Protein AF-A0ABD2QIY0-F1 (afdb_monomer_lite)

InterPro domains:
  IPR001818 Peptidase M10, metallopeptidase [PF00413] (10-64)
  IPR021190 Peptidase M10A [PR00138] (17-42)
  IPR021190 Peptidase M10A [PR00138] (51-64)
  IPR024079 Metallopeptidase, catalytic domain superfamily [G3DSA:3.40.390.10] (4-70)

Secondary structure (DSSP, 8-state):
-------------HHHHHHHHHHHHTT----S-TTSTT-SS--TT--S----HHHHHHHHHHH-PPPTT--PPPPP---------HHHHHHHHHHHHHHTTS--

Organism: NCBI:txid1844966

Structure (mmCIF, N/CA/C/O backbone):
data_AF-A0ABD2QIY0-F1
#
_entry.id   AF-A0ABD2QIY0-F1
#
loop_
_atom_site.group_PDB
_atom_site.id
_atom_site.type_symbol
_atom_site.label_atom_id
_atom_site.label_alt_id
_atom_site.label_comp_id
_atom_site.label_asym_id
_atom_site.label_entity_id
_atom_site.label_seq_id
_atom_site.pdbx_PDB_ins_code
_atom_site.Cartn_x
_atom_site.Cartn_y
_atom_site.Cartn_z
_atom_site.occupancy
_atom_site.B_iso_or_equiv
_atom_site.auth_seq_id
_atom_site.auth_comp_id
_atom_site.auth_asym_id
_atom_site.auth_atom_id
_atom_site.pdbx_PDB_model_num
ATOM 1 N N . MET A 1 1 ? 32.305 8.437 -32.072 1.00 38.12 1 MET A N 1
ATOM 2 C CA . MET A 1 1 ? 31.363 9.104 -31.151 1.00 38.12 1 MET A CA 1
ATOM 3 C C . MET A 1 1 ? 30.757 8.033 -30.261 1.00 38.12 1 MET A C 1
ATOM 5 O O . MET A 1 1 ? 29.901 7.295 -30.724 1.00 38.12 1 MET A O 1
ATOM 9 N N . ALA A 1 2 ? 31.271 7.857 -29.044 1.00 39.09 2 ALA A N 1
ATOM 10 C CA . ALA A 1 2 ? 30.658 6.952 -28.078 1.00 39.09 2 ALA A CA 1
ATOM 11 C C . ALA A 1 2 ? 29.574 7.747 -27.345 1.00 39.09 2 ALA A C 1
ATOM 13 O O . ALA A 1 2 ? 29.884 8.716 -26.653 1.00 39.09 2 ALA A O 1
ATOM 14 N N . ALA A 1 3 ? 28.308 7.390 -27.562 1.00 47.84 3 ALA A N 1
ATOM 15 C CA . ALA A 1 3 ? 27.222 7.891 -26.739 1.00 47.84 3 ALA A CA 1
ATOM 16 C C . ALA A 1 3 ? 27.491 7.400 -25.315 1.00 47.84 3 ALA A C 1
ATOM 18 O O . ALA A 1 3 ? 27.463 6.198 -25.055 1.00 47.84 3 ALA A O 1
ATOM 19 N N . SER A 1 4 ? 27.836 8.328 -24.425 1.00 46.59 4 SER A N 1
ATOM 20 C CA . SER A 1 4 ? 27.948 8.055 -23.001 1.00 46.59 4 SER A CA 1
ATOM 21 C C . SER A 1 4 ? 26.559 7.638 -22.534 1.00 46.59 4 SER A C 1
ATOM 23 O O . SER A 1 4 ? 25.667 8.473 -22.372 1.00 46.59 4 SER A O 1
ATOM 25 N N . LEU A 1 5 ? 26.343 6.326 -22.440 1.00 54.53 5 LEU A N 1
ATOM 26 C CA . LEU A 1 5 ? 25.151 5.754 -21.848 1.00 54.53 5 LEU A CA 1
ATOM 27 C C . LEU A 1 5 ? 25.224 6.145 -20.377 1.00 54.53 5 LEU A C 1
ATOM 29 O O . LEU A 1 5 ? 25.915 5.512 -19.582 1.00 54.53 5 LEU A O 1
ATOM 33 N N . VAL A 1 6 ? 24.583 7.264 -20.043 1.00 55.78 6 VAL A N 1
ATOM 34 C CA . VAL A 1 6 ? 24.339 7.664 -18.665 1.00 55.78 6 VAL A CA 1
ATOM 35 C C . VAL A 1 6 ? 23.451 6.571 -18.088 1.00 55.78 6 VAL A C 1
ATOM 37 O O . VAL A 1 6 ? 22.226 6.643 -18.175 1.00 55.78 6 VAL A O 1
ATOM 40 N N . ILE A 1 7 ? 24.076 5.526 -17.546 1.00 55.88 7 ILE A N 1
ATOM 41 C CA . ILE A 1 7 ? 23.423 4.583 -16.653 1.00 55.88 7 ILE A CA 1
ATOM 42 C C . ILE A 1 7 ? 23.037 5.429 -15.446 1.00 55.88 7 ILE A C 1
ATOM 44 O O . ILE A 1 7 ? 23.843 5.684 -14.551 1.00 55.88 7 ILE A O 1
ATOM 48 N N . LYS A 1 8 ? 21.814 5.968 -15.472 1.00 52.53 8 LYS A N 1
ATOM 49 C CA . LYS A 1 8 ? 21.203 6.497 -14.263 1.00 52.53 8 LYS A CA 1
ATOM 50 C C . LYS A 1 8 ? 21.145 5.306 -13.314 1.00 52.53 8 LYS A C 1
ATOM 52 O O . LYS A 1 8 ? 20.578 4.290 -13.707 1.00 52.53 8 LYS A O 1
ATOM 57 N N . PRO A 1 9 ? 21.745 5.383 -12.120 1.00 55.16 9 PRO A N 1
ATOM 58 C CA . PRO A 1 9 ? 21.545 4.339 -11.132 1.00 55.16 9 PRO A CA 1
ATOM 59 C C . PRO A 1 9 ? 20.036 4.142 -10.970 1.00 55.16 9 PRO A C 1
ATOM 61 O O . PRO A 1 9 ? 19.311 5.096 -10.671 1.00 55.16 9 PRO A O 1
ATOM 64 N N . GLU A 1 10 ? 19.572 2.929 -11.268 1.00 60.22 10 GLU A N 1
ATOM 65 C CA . GLU A 1 10 ? 18.189 2.476 -11.116 1.00 60.22 10 GLU A CA 1
ATOM 66 C C . GLU A 1 10 ? 17.885 2.425 -9.611 1.00 60.22 10 GLU A C 1
ATOM 68 O O . GLU A 1 10 ? 17.839 1.368 -8.982 1.00 60.22 10 GLU A O 1
ATOM 73 N N . PHE A 1 11 ? 17.792 3.595 -8.980 1.00 65.88 11 PHE A N 1
ATOM 74 C CA . PHE A 1 11 ? 17.503 3.694 -7.563 1.00 65.88 11 PHE A CA 1
ATOM 75 C C . PHE A 1 11 ? 16.065 3.243 -7.346 1.00 65.88 11 PHE A C 1
ATOM 77 O O . PHE A 1 11 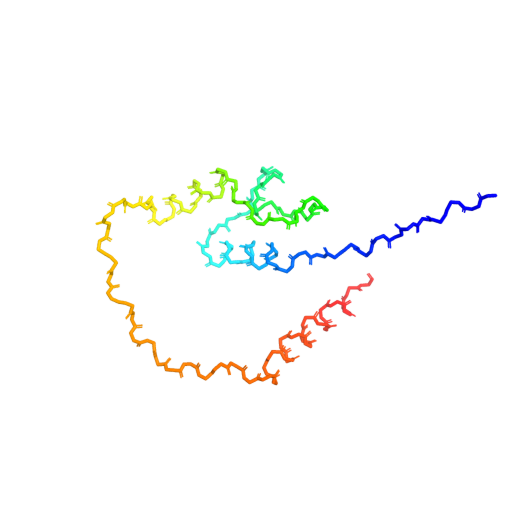? 15.115 3.907 -7.773 1.00 65.88 11 PHE A O 1
ATOM 84 N N . ARG A 1 12 ? 15.912 2.106 -6.663 1.00 69.50 12 ARG A N 1
ATOM 85 C CA . ARG A 1 12 ? 14.613 1.695 -6.146 1.00 69.50 12 ARG A CA 1
ATOM 86 C C . ARG A 1 12 ? 14.168 2.677 -5.071 1.00 69.50 12 ARG A C 1
ATOM 88 O O . ARG A 1 12 ? 14.908 2.956 -4.129 1.00 69.50 12 ARG A O 1
ATOM 95 N N . ASN A 1 13 ? 12.963 3.212 -5.218 1.00 81.31 13 ASN A N 1
ATOM 96 C CA . ASN A 1 13 ? 12.385 4.102 -4.224 1.00 81.31 13 ASN A CA 1
ATOM 97 C C . ASN A 1 13 ? 11.997 3.290 -2.977 1.00 81.31 13 ASN A C 1
ATOM 99 O O . ASN A 1 13 ? 11.046 2.510 -3.015 1.00 81.31 13 ASN A O 1
ATOM 103 N N . LEU A 1 14 ? 12.730 3.484 -1.874 1.00 84.38 14 LEU A N 1
ATOM 104 C CA . LEU A 1 14 ? 12.503 2.761 -0.618 1.00 84.38 14 LEU A CA 1
ATOM 105 C C . LEU A 1 14 ? 11.078 2.945 -0.085 1.00 84.38 14 LEU A C 1
ATOM 107 O O . LEU A 1 14 ? 10.499 1.992 0.418 1.00 84.38 14 LEU A O 1
ATOM 111 N N . VAL A 1 15 ? 10.497 4.140 -0.227 1.00 86.00 15 VAL A N 1
ATOM 112 C CA . VAL A 1 15 ? 9.128 4.422 0.233 1.00 86.00 15 VAL A CA 1
ATOM 113 C C . VAL A 1 15 ? 8.122 3.596 -0.566 1.00 86.00 15 VAL A C 1
ATOM 115 O O . VAL A 1 15 ? 7.189 3.047 0.008 1.00 86.00 15 VAL A O 1
ATOM 118 N N . SER A 1 16 ? 8.334 3.450 -1.875 1.00 85.50 16 SER A N 1
ATOM 119 C CA . SER A 1 16 ? 7.475 2.636 -2.739 1.00 85.50 16 SER A CA 1
ATOM 120 C C . SER A 1 16 ? 7.526 1.157 -2.366 1.00 85.50 16 SER A C 1
ATOM 122 O O . SER A 1 16 ? 6.481 0.532 -2.222 1.00 85.50 16 SER A O 1
ATOM 124 N N . VAL A 1 17 ? 8.732 0.620 -2.155 1.00 86.56 17 VAL A N 1
ATOM 125 C CA . VAL A 1 17 ? 8.918 -0.780 -1.743 1.00 86.56 17 VAL A CA 1
ATOM 126 C C . VAL A 1 17 ? 8.333 -1.010 -0.351 1.00 86.56 17 VAL A C 1
ATOM 128 O O . VAL A 1 17 ? 7.540 -1.919 -0.165 1.00 86.56 17 VAL A O 1
ATOM 131 N N . ALA A 1 18 ? 8.638 -0.145 0.619 1.00 89.94 18 ALA A 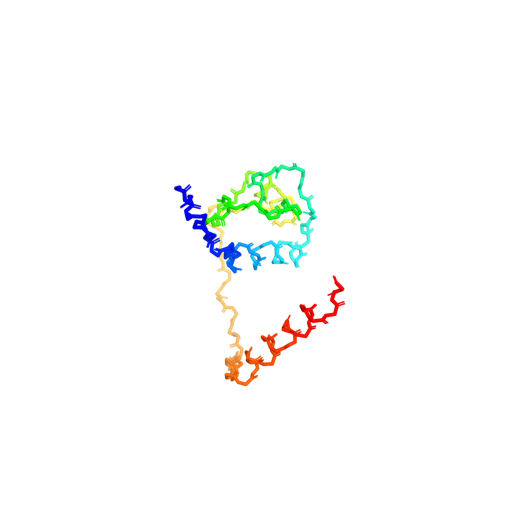N 1
ATOM 132 C CA . ALA A 1 18 ? 8.088 -0.260 1.967 1.00 89.94 18 ALA A CA 1
ATOM 133 C C . ALA A 1 18 ? 6.551 -0.194 1.977 1.00 89.94 18 ALA A C 1
ATOM 135 O O . ALA A 1 18 ? 5.916 -0.895 2.758 1.00 89.94 18 ALA A O 1
ATOM 136 N N . THR A 1 19 ? 5.949 0.611 1.094 1.00 90.56 19 THR A N 1
ATOM 137 C CA . THR A 1 19 ? 4.487 0.690 0.963 1.00 90.56 19 THR A CA 1
ATOM 138 C C . THR A 1 19 ? 3.898 -0.611 0.405 1.00 90.56 19 THR A C 1
ATOM 140 O O . THR A 1 19 ? 2.882 -1.068 0.921 1.00 90.56 19 THR A O 1
ATOM 143 N N . HIS A 1 20 ? 4.548 -1.233 -0.587 1.00 90.69 20 HIS A N 1
ATOM 144 C CA . HIS A 1 20 ? 4.161 -2.544 -1.127 1.00 90.69 20 HIS A CA 1
ATOM 145 C C . HIS A 1 20 ? 4.182 -3.633 -0.039 1.00 90.69 20 HIS A C 1
ATOM 147 O O . HIS A 1 20 ? 3.184 -4.315 0.193 1.00 90.69 20 HIS A O 1
ATOM 153 N N . GLU A 1 21 ? 5.281 -3.730 0.714 1.00 92.50 21 GLU A N 1
ATOM 154 C CA . GLU A 1 21 ? 5.420 -4.727 1.788 1.00 92.50 21 GLU A CA 1
ATOM 155 C C . GLU A 1 21 ? 4.458 -4.475 2.961 1.00 92.50 21 GLU A C 1
ATOM 157 O O . GLU A 1 21 ? 3.944 -5.409 3.587 1.00 92.50 21 GLU A O 1
ATOM 162 N N . LEU A 1 22 ? 4.165 -3.204 3.258 1.00 93.56 22 LEU A N 1
ATOM 163 C CA . LEU A 1 22 ? 3.144 -2.858 4.241 1.00 93.56 22 LEU A CA 1
ATOM 164 C C . LEU A 1 22 ? 1.754 -3.284 3.758 1.00 93.56 22 LEU A C 1
ATOM 166 O O . LEU A 1 22 ? 0.965 -3.775 4.560 1.00 93.56 22 LEU A O 1
ATOM 170 N N . GLY A 1 23 ? 1.464 -3.161 2.461 1.00 93.94 23 GLY A N 1
ATOM 171 C CA . GLY A 1 23 ? 0.241 -3.682 1.853 1.00 93.94 23 GLY A CA 1
ATOM 172 C C . GLY A 1 23 ? 0.073 -5.184 2.091 1.00 93.94 23 GLY A C 1
ATOM 173 O O . GLY A 1 23 ? -0.976 -5.605 2.580 1.00 93.94 23 GLY A O 1
ATOM 174 N N . HIS A 1 24 ? 1.123 -5.980 1.870 1.00 94.69 24 HIS A N 1
ATOM 175 C CA . HIS A 1 24 ? 1.128 -7.404 2.233 1.00 94.69 24 HIS A CA 1
ATOM 176 C C . HIS A 1 24 ? 0.921 -7.644 3.729 1.00 94.69 24 HIS A C 1
ATOM 178 O O . HIS A 1 24 ? 0.130 -8.506 4.113 1.00 94.69 24 HIS A O 1
ATOM 184 N N . SER A 1 25 ? 1.573 -6.851 4.582 1.00 95.62 25 SER A N 1
ATOM 185 C CA . SER A 1 25 ? 1.408 -6.930 6.042 1.00 95.62 25 SER A CA 1
ATOM 186 C C . SER A 1 25 ? -0.025 -6.604 6.490 1.00 95.62 25 SER A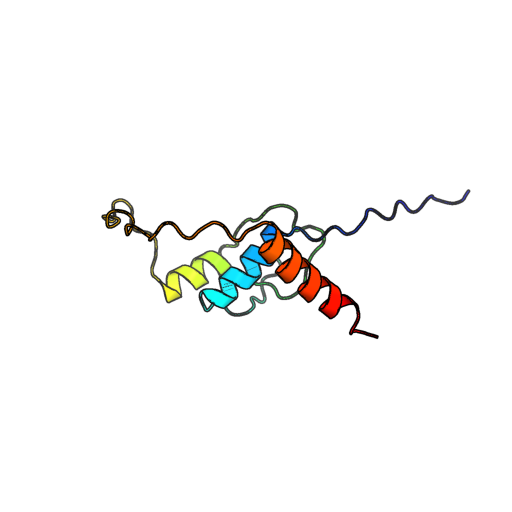 C 1
ATOM 188 O O . SER A 1 25 ? -0.500 -7.136 7.492 1.00 95.62 25 SER A O 1
ATOM 190 N N . MET A 1 26 ? -0.734 -5.768 5.727 1.00 93.44 26 MET A N 1
ATOM 191 C CA . MET A 1 26 ? -2.157 -5.453 5.896 1.00 93.44 26 MET A CA 1
ATOM 192 C C . MET A 1 26 ? -3.086 -6.438 5.159 1.00 93.44 26 MET A C 1
ATOM 194 O O . MET A 1 26 ? -4.299 -6.249 5.143 1.00 93.44 26 MET A O 1
ATOM 198 N N . GLY A 1 27 ? -2.552 -7.501 4.552 1.00 92.38 27 GLY A N 1
ATOM 199 C CA . GLY A 1 27 ? -3.332 -8.574 3.933 1.00 92.38 27 GLY A CA 1
ATOM 200 C C . GLY A 1 27 ? -3.712 -8.360 2.465 1.00 92.38 27 GLY A C 1
ATOM 201 O O . GLY A 1 27 ? -4.524 -9.125 1.942 1.00 92.38 27 GLY A O 1
ATOM 202 N N . LEU A 1 28 ? -3.149 -7.361 1.778 1.00 94.69 28 LEU A N 1
ATOM 203 C CA . LEU A 1 28 ? -3.310 -7.230 0.329 1.00 94.69 28 LEU A CA 1
ATOM 204 C C . LEU A 1 28 ? -2.454 -8.266 -0.415 1.00 94.69 28 LEU A C 1
ATOM 206 O O . LEU A 1 28 ? -1.309 -8.535 -0.051 1.00 94.69 28 LEU A O 1
ATOM 210 N N . GLY A 1 29 ? -3.009 -8.831 -1.486 1.00 93.69 29 GLY A N 1
ATOM 211 C CA . GLY A 1 29 ? -2.261 -9.628 -2.459 1.00 93.69 29 GLY A CA 1
ATOM 212 C C . GLY A 1 29 ? -1.682 -8.761 -3.577 1.00 93.69 29 GLY A C 1
ATOM 213 O O . GLY A 1 29 ? -1.909 -7.554 -3.612 1.00 93.69 29 GLY A O 1
ATOM 214 N N . HIS A 1 30 ? -0.963 -9.387 -4.510 1.00 95.12 30 HIS A N 1
ATOM 215 C CA . HIS A 1 30 ? -0.524 -8.698 -5.720 1.00 95.12 30 HIS A CA 1
ATOM 216 C C . HIS A 1 30 ? -1.714 -8.248 -6.578 1.00 95.12 30 HIS A C 1
ATOM 218 O O . HIS A 1 30 ? -2.703 -8.975 -6.699 1.00 95.12 30 HIS A O 1
ATOM 224 N N . SER A 1 31 ? -1.577 -7.085 -7.213 1.00 93.00 31 SER A N 1
ATOM 225 C CA . SER A 1 31 ? -2.510 -6.593 -8.228 1.00 93.00 31 SER A CA 1
ATOM 226 C C . SER A 1 31 ? -1.995 -6.901 -9.637 1.00 93.00 31 SER A C 1
ATOM 228 O O . SER A 1 31 ? -0.789 -6.952 -9.877 1.00 93.00 31 SER A O 1
ATOM 230 N N . GLU A 1 32 ? -2.912 -7.082 -10.585 1.00 93.00 32 GLU A N 1
ATOM 231 C CA . GLU A 1 32 ? -2.603 -7.153 -12.021 1.00 93.00 32 GLU A CA 1
ATOM 232 C C . GLU A 1 32 ? -2.521 -5.755 -12.663 1.00 93.00 32 GLU A C 1
ATOM 234 O O . GLU A 1 32 ? -2.069 -5.608 -13.800 1.00 93.00 32 GLU A O 1
ATOM 239 N N . VAL A 1 33 ? -2.942 -4.713 -11.937 1.00 91.69 33 VAL A N 1
ATOM 240 C CA . VAL A 1 33 ? -2.928 -3.322 -12.393 1.00 91.69 33 VAL A CA 1
ATOM 241 C C . VAL A 1 33 ? -1.509 -2.772 -12.275 1.00 91.69 33 VAL A C 1
ATOM 243 O O . VAL A 1 33 ? -0.991 -2.603 -11.179 1.00 91.69 33 VAL A O 1
ATOM 246 N N . SER A 1 34 ? -0.872 -2.450 -13.402 1.00 88.81 34 SER A N 1
ATOM 247 C CA . SER A 1 34 ? 0.539 -2.024 -13.446 1.00 88.81 34 SER A CA 1
ATOM 248 C C . SER A 1 34 ? 0.837 -0.689 -12.751 1.00 88.81 34 SER A C 1
ATOM 250 O O . SER A 1 34 ? 1.998 -0.375 -12.475 1.00 88.81 34 SER A O 1
ATOM 252 N N . THR A 1 35 ? -0.197 0.104 -12.479 1.00 88.50 35 THR A N 1
ATOM 253 C CA . THR A 1 35 ? -0.126 1.360 -11.723 1.00 88.50 35 THR A CA 1
ATOM 254 C C . THR A 1 35 ? -0.360 1.188 -10.224 1.00 88.50 35 THR A C 1
ATOM 256 O O . THR A 1 35 ? -0.042 2.111 -9.478 1.00 88.50 35 THR A O 1
ATOM 259 N N . ALA A 1 36 ? -0.855 0.029 -9.776 1.00 90.75 36 ALA A N 1
ATOM 260 C CA . ALA A 1 36 ? -1.084 -0.262 -8.366 1.00 90.75 36 ALA A CA 1
ATOM 261 C C . ALA A 1 36 ? 0.227 -0.468 -7.613 1.00 90.75 36 ALA A C 1
ATOM 263 O O . ALA A 1 36 ? 1.154 -1.105 -8.121 1.00 90.75 36 ALA A O 1
ATOM 264 N N . ILE A 1 37 ? 0.289 0.010 -6.367 1.00 90.25 37 ILE A N 1
ATOM 265 C CA . ILE A 1 37 ? 1.469 -0.194 -5.522 1.00 90.25 37 ILE A CA 1
ATOM 266 C C . ILE A 1 37 ? 1.676 -1.677 -5.229 1.00 90.25 37 ILE A C 1
ATOM 268 O O . ILE A 1 37 ? 2.811 -2.093 -5.027 1.00 90.25 37 ILE A O 1
ATOM 272 N N . MET A 1 38 ? 0.604 -2.475 -5.263 1.00 92.94 38 MET A N 1
ATOM 273 C CA . MET A 1 38 ? 0.639 -3.929 -5.109 1.00 92.94 38 MET A CA 1
ATOM 274 C C . MET A 1 38 ? 0.995 -4.693 -6.396 1.00 92.94 38 MET A C 1
ATOM 276 O O . MET A 1 38 ? 0.977 -5.924 -6.393 1.00 92.94 38 MET A O 1
ATOM 280 N N . PHE A 1 39 ? 1.325 -4.028 -7.506 1.00 91.69 39 PHE A N 1
ATOM 281 C CA . PHE A 1 39 ? 1.828 -4.719 -8.698 1.00 91.69 39 PHE A CA 1
ATOM 282 C C . PHE A 1 39 ? 3.181 -5.401 -8.399 1.00 91.69 39 PHE A C 1
ATOM 284 O O . PHE A 1 39 ? 4.056 -4.773 -7.800 1.00 91.69 39 PHE A O 1
ATOM 291 N N . PRO A 1 40 ? 3.406 -6.664 -8.811 1.00 86.81 40 PRO A N 1
ATOM 292 C CA . PRO A 1 40 ? 4.571 -7.447 -8.379 1.00 86.81 40 PRO A CA 1
ATOM 293 C C . PRO A 1 40 ? 5.907 -7.016 -9.003 1.00 86.81 40 PRO A C 1
ATOM 295 O O . PRO A 1 40 ? 6.965 -7.476 -8.572 1.00 86.81 40 PRO A O 1
ATOM 298 N N . TYR A 1 41 ? 5.893 -6.168 -10.036 1.00 83.94 41 TYR A N 1
ATOM 299 C CA . TYR A 1 41 ? 7.107 -5.760 -10.743 1.00 83.94 41 TYR A CA 1
ATOM 300 C C . TYR A 1 41 ? 7.414 -4.280 -10.536 1.00 83.94 41 TYR A C 1
ATOM 302 O O . TYR A 1 41 ? 6.572 -3.413 -10.752 1.00 83.94 41 TYR A O 1
ATOM 310 N N . TYR A 1 42 ? 8.668 -3.979 -10.197 1.00 69.00 42 TYR A N 1
ATOM 311 C CA . TYR A 1 42 ? 9.129 -2.601 -10.059 1.00 69.00 42 TYR A CA 1
ATOM 312 C C . TYR A 1 42 ? 9.245 -1.925 -11.429 1.00 69.00 42 TYR A C 1
ATOM 314 O O . TYR A 1 42 ? 10.054 -2.335 -12.265 1.00 69.00 42 TYR A O 1
ATOM 322 N N . LEU A 1 43 ? 8.485 -0.850 -11.643 1.00 69.25 43 LEU A N 1
ATOM 323 C CA . LEU A 1 43 ? 8.613 -0.007 -12.830 1.00 69.25 43 LEU A CA 1
ATOM 324 C C . LEU A 1 43 ? 9.452 1.232 -12.490 1.00 69.25 43 LEU A C 1
ATOM 326 O O . LEU A 1 43 ? 9.244 1.884 -11.469 1.00 69.25 43 LEU A O 1
ATOM 330 N N . SER A 1 44 ? 10.385 1.611 -13.368 1.00 62.38 44 SER A N 1
ATOM 331 C CA . SER A 1 44 ? 11.275 2.778 -13.182 1.00 62.38 44 SER A CA 1
ATOM 332 C C . SER A 1 44 ? 10.529 4.122 -13.058 1.00 62.38 44 SER A C 1
ATOM 334 O O . SER A 1 44 ? 11.102 5.139 -12.649 1.00 62.38 44 SER A O 1
ATOM 336 N N . THR A 1 45 ? 9.231 4.126 -13.364 1.00 60.53 45 THR A N 1
ATOM 337 C CA . THR A 1 45 ? 8.282 5.232 -13.204 1.00 60.53 45 THR A CA 1
ATOM 338 C C . THR A 1 45 ? 7.772 5.423 -11.769 1.00 60.53 45 THR A C 1
ATOM 340 O O . THR A 1 45 ? 7.186 6.469 -11.488 1.00 60.53 45 THR A O 1
ATOM 343 N N . TRP A 1 46 ? 8.013 4.482 -10.845 1.00 63.03 46 TRP A N 1
ATOM 344 C CA . TRP A 1 46 ? 7.542 4.509 -9.448 1.00 63.03 46 TRP A CA 1
ATOM 345 C C . TRP A 1 46 ? 8.353 5.486 -8.583 1.00 63.03 46 TRP A C 1
ATOM 347 O O . TRP A 1 46 ? 9.063 5.127 -7.645 1.00 63.03 46 TRP A O 1
ATOM 357 N N . LYS A 1 47 ? 8.304 6.773 -8.929 1.00 61.09 47 LYS A N 1
ATOM 358 C CA . LYS A 1 47 ? 9.020 7.830 -8.199 1.00 61.09 47 LYS A CA 1
ATOM 359 C C . LYS A 1 47 ? 8.209 8.448 -7.067 1.00 61.09 47 LYS A C 1
ATOM 361 O O . LYS A 1 47 ? 8.790 9.131 -6.226 1.00 61.09 47 LYS A O 1
ATOM 366 N N . ARG A 1 48 ? 6.895 8.226 -7.029 1.00 61.22 48 ARG A N 1
ATOM 367 C CA . ARG A 1 48 ? 5.994 8.800 -6.029 1.00 61.22 48 ARG A CA 1
ATOM 368 C C . ARG A 1 48 ? 4.970 7.752 -5.622 1.00 61.22 48 ARG A C 1
ATOM 370 O O . ARG A 1 48 ? 4.335 7.172 -6.491 1.00 61.22 48 ARG A O 1
ATOM 377 N N . VAL A 1 49 ? 4.823 7.540 -4.316 1.00 69.69 49 VAL A N 1
ATOM 378 C CA . VAL A 1 49 ? 3.775 6.679 -3.762 1.00 69.69 49 VAL A CA 1
ATOM 379 C C . VAL A 1 49 ? 2.436 7.365 -4.006 1.00 69.69 49 VAL A C 1
ATOM 381 O O . VAL A 1 49 ? 2.057 8.296 -3.295 1.00 69.69 49 VAL A O 1
ATOM 384 N N . GLN A 1 50 ? 1.775 6.968 -5.084 1.00 83.00 50 GLN A N 1
ATOM 385 C CA . GLN A 1 50 ? 0.364 7.218 -5.325 1.00 83.00 50 GLN A CA 1
ATOM 386 C C . GLN A 1 50 ? -0.321 5.863 -5.262 1.00 83.00 50 GLN A C 1
ATOM 388 O O . GLN A 1 50 ? 0.133 4.9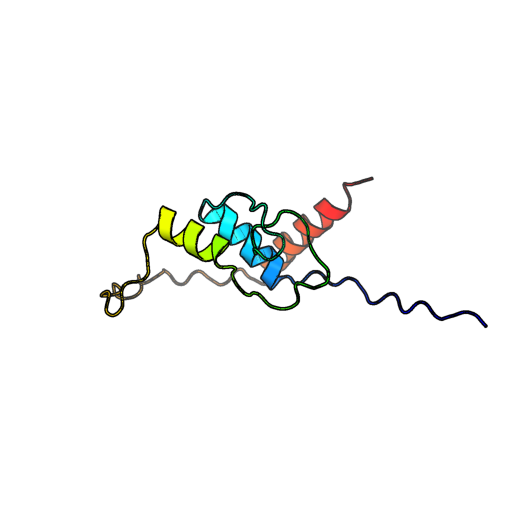21 -5.901 1.00 83.00 50 GLN A O 1
ATOM 393 N N . LEU A 1 51 ? -1.361 5.778 -4.439 1.00 89.06 51 LEU A N 1
ATOM 394 C CA . LEU A 1 51 ? -2.199 4.593 -4.377 1.00 89.06 51 LEU A CA 1
ATOM 395 C C . LEU A 1 51 ? -3.115 4.590 -5.594 1.00 89.06 51 LEU A C 1
ATOM 397 O O . LEU A 1 51 ? -3.710 5.624 -5.913 1.00 89.06 51 LEU A O 1
ATOM 401 N N . ASP A 1 52 ? -3.217 3.441 -6.242 1.00 92.44 52 ASP A N 1
ATOM 402 C CA . ASP A 1 52 ? -4.203 3.216 -7.287 1.00 92.44 52 ASP A CA 1
ATOM 403 C C . ASP A 1 52 ? -5.581 2.978 -6.655 1.00 92.44 52 ASP A C 1
ATOM 405 O O . ASP A 1 52 ? -5.706 2.586 -5.487 1.00 92.44 52 ASP A O 1
ATOM 409 N N . ASP A 1 53 ? -6.639 3.188 -7.433 1.00 94.94 53 ASP A N 1
ATOM 410 C CA . ASP A 1 53 ? -7.998 2.869 -7.003 1.00 94.94 53 ASP A CA 1
ATOM 411 C C . ASP A 1 53 ? -8.134 1.390 -6.620 1.00 94.94 53 ASP A C 1
ATOM 413 O O . ASP A 1 53 ? -8.965 1.050 -5.774 1.00 94.94 53 ASP A O 1
ATOM 417 N N . ASP A 1 54 ? -7.338 0.50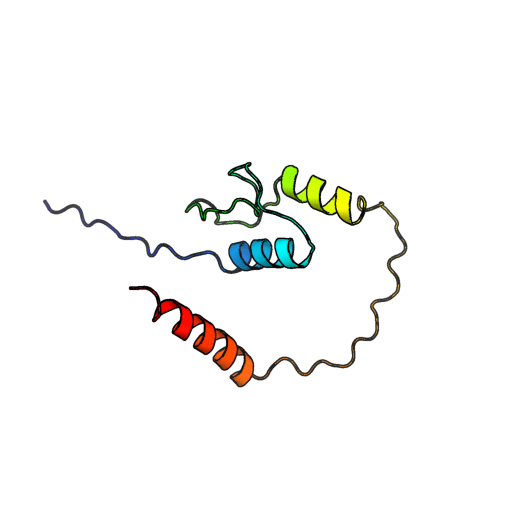4 -7.223 1.00 94.50 54 ASP A N 1
ATOM 418 C CA . ASP A 1 54 ? -7.299 -0.909 -6.856 1.00 94.50 54 ASP A CA 1
ATOM 419 C C . ASP A 1 54 ? -6.767 -1.139 -5.434 1.00 94.50 54 ASP A C 1
ATOM 421 O O . ASP A 1 54 ? -7.406 -1.848 -4.651 1.00 94.50 54 ASP A O 1
ATOM 425 N N . ASP A 1 55 ? -5.686 -0.450 -5.054 1.00 93.88 55 ASP A N 1
ATOM 426 C CA . ASP A 1 55 ? -5.117 -0.506 -3.702 1.00 93.88 55 ASP A CA 1
ATOM 427 C C . ASP A 1 55 ? -6.125 0.020 -2.668 1.00 93.88 55 ASP A C 1
ATOM 429 O O . ASP A 1 55 ? -6.356 -0.592 -1.618 1.00 93.88 55 ASP A O 1
ATOM 433 N N . ILE A 1 56 ? -6.783 1.143 -2.985 1.00 93.94 56 ILE A N 1
ATOM 434 C CA . ILE A 1 56 ? -7.801 1.760 -2.127 1.00 93.94 56 ILE A CA 1
ATOM 435 C C . ILE A 1 56 ? -8.985 0.805 -1.948 1.00 93.94 56 ILE A C 1
ATOM 437 O O . ILE A 1 56 ? -9.403 0.551 -0.816 1.00 93.94 56 ILE A O 1
ATOM 441 N N . ARG A 1 57 ? -9.518 0.243 -3.039 1.00 95.25 57 ARG A N 1
ATOM 442 C CA . ARG A 1 57 ? -10.633 -0.715 -2.987 1.00 95.25 57 ARG A CA 1
ATOM 443 C C . ARG A 1 57 ? -10.259 -1.973 -2.206 1.00 95.25 57 ARG A C 1
ATOM 445 O O . ARG A 1 57 ? -11.072 -2.439 -1.406 1.00 95.25 57 ARG A O 1
ATOM 452 N N . GLY A 1 58 ? -9.047 -2.494 -2.392 1.00 94.75 58 GLY A N 1
ATOM 453 C CA . GLY A 1 58 ? -8.527 -3.638 -1.645 1.00 94.75 58 GLY A CA 1
ATOM 454 C C . GLY A 1 58 ? -8.522 -3.379 -0.139 1.00 94.75 58 GLY A C 1
ATOM 455 O O . GLY A 1 58 ? -9.127 -4.133 0.626 1.00 94.75 58 GLY A O 1
ATOM 456 N N . MET A 1 59 ? -7.940 -2.256 0.284 1.00 94.56 59 MET A N 1
ATOM 457 C CA . MET A 1 59 ? -7.898 -1.866 1.698 1.00 94.56 59 MET A CA 1
ATOM 458 C C . MET A 1 59 ? -9.290 -1.640 2.284 1.00 94.56 59 MET A C 1
ATOM 460 O O . MET A 1 59 ? -9.594 -2.108 3.383 1.00 94.56 59 MET A O 1
ATOM 464 N N . GLN A 1 60 ? -10.165 -0.958 1.549 1.00 94.62 60 GLN A N 1
ATOM 465 C CA . GLN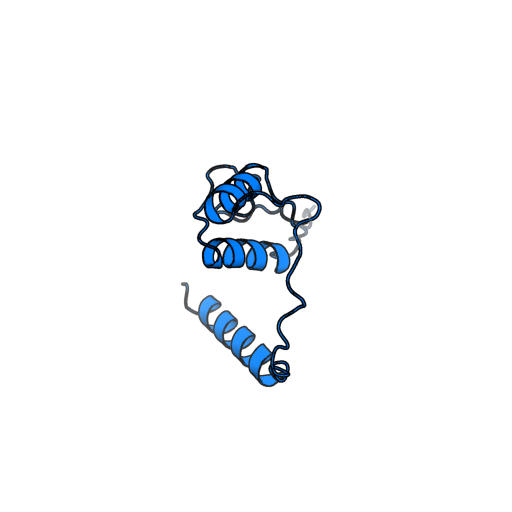 A 1 60 ? -11.534 -0.703 1.990 1.00 94.62 60 GLN A CA 1
ATOM 466 C C . GLN A 1 60 ? -12.370 -1.983 2.077 1.00 94.62 60 GLN A C 1
ATOM 468 O O . GLN A 1 60 ? -13.270 -2.059 2.911 1.00 94.62 60 GLN A O 1
ATOM 473 N N . LYS A 1 61 ? -12.077 -3.003 1.265 1.00 94.12 61 LYS A N 1
ATOM 474 C CA . LYS A 1 61 ? -12.723 -4.317 1.370 1.00 94.12 61 LYS A CA 1
ATOM 475 C C . LYS A 1 61 ? -12.322 -5.048 2.653 1.00 94.12 61 LYS A C 1
ATOM 477 O O . LYS A 1 61 ? -13.167 -5.717 3.242 1.00 94.12 61 LYS A O 1
ATOM 482 N N . LEU A 1 62 ? -11.067 -4.914 3.084 1.00 92.44 62 LEU A N 1
ATOM 483 C CA . LEU A 1 62 ? -10.553 -5.555 4.299 1.00 92.44 62 LEU A CA 1
ATOM 484 C C . LEU A 1 62 ? -10.961 -4.814 5.581 1.00 92.44 62 LEU A C 1
ATOM 486 O O . LEU A 1 62 ? -11.360 -5.448 6.555 1.00 92.44 62 LEU A O 1
ATOM 490 N N . TYR A 1 63 ? -10.898 -3.480 5.583 1.00 92.19 63 TYR A N 1
ATOM 491 C CA . TYR A 1 63 ? -11.019 -2.668 6.805 1.00 92.19 63 TYR A CA 1
ATOM 492 C C . TYR A 1 63 ? -12.193 -1.675 6.801 1.00 92.19 63 TYR A C 1
ATOM 494 O O . TYR A 1 63 ? -12.471 -1.020 7.812 1.00 92.19 63 TYR A O 1
ATOM 502 N N . GLY A 1 64 ? -12.916 -1.572 5.686 1.00 89.56 64 GLY A N 1
ATOM 503 C CA . GLY A 1 64 ? -13.975 -0.590 5.469 1.00 89.56 64 GLY A CA 1
ATOM 504 C C . GLY A 1 64 ? -13.454 0.765 4.984 1.00 89.56 64 GLY A C 1
ATOM 505 O O . GLY A 1 64 ? -12.293 1.128 5.166 1.00 89.56 64 GLY A O 1
ATOM 506 N N . ALA A 1 65 ? -14.343 1.549 4.373 1.00 85.75 65 ALA A N 1
ATOM 507 C CA . ALA A 1 65 ? -14.029 2.914 3.969 1.00 85.75 65 ALA A CA 1
ATOM 508 C C . ALA A 1 65 ? -13.864 3.848 5.175 1.00 85.75 65 ALA A C 1
ATOM 510 O O . ALA A 1 65 ? -14.576 3.741 6.185 1.00 85.75 65 ALA A O 1
ATOM 511 N N . ALA A 1 66 ? -12.945 4.807 5.039 1.00 79.19 66 ALA A N 1
ATOM 512 C CA . ALA A 1 66 ? -12.825 5.907 5.980 1.00 79.19 66 ALA A CA 1
ATOM 513 C C . ALA A 1 66 ? -14.159 6.665 6.028 1.00 79.19 66 ALA A C 1
ATOM 515 O O . ALA A 1 66 ? -14.659 7.143 5.010 1.00 79.19 66 ALA A O 1
ATOM 516 N N . LYS A 1 67 ? -14.757 6.749 7.219 1.00 79.50 67 LYS A N 1
ATOM 517 C CA . LYS A 1 67 ? -15.960 7.552 7.433 1.00 79.50 67 LYS A CA 1
ATOM 518 C C . LYS A 1 67 ? -15.523 8.959 7.832 1.00 79.50 67 LYS A C 1
ATOM 520 O O . LYS A 1 67 ? -14.758 9.071 8.795 1.00 79.50 67 LYS A O 1
ATOM 525 N N . PRO A 1 68 ? -16.002 10.020 7.162 1.00 67.94 68 PRO A N 1
ATOM 526 C CA . PRO A 1 68 ? -15.821 11.363 7.689 1.00 67.94 68 PRO A CA 1
ATOM 527 C C . PRO A 1 68 ? -16.446 11.419 9.094 1.00 67.94 68 PRO A C 1
ATOM 529 O O . PRO A 1 68 ? -17.522 10.864 9.318 1.00 67.94 68 PRO A O 1
ATOM 532 N N . ASN A 1 69 ? -15.743 12.033 10.048 1.00 72.25 69 ASN A N 1
ATOM 533 C CA . ASN A 1 69 ? -16.144 12.167 11.458 1.00 72.25 69 ASN A CA 1
ATOM 534 C C . ASN A 1 69 ? -16.204 10.866 12.278 1.00 72.25 69 ASN A C 1
ATOM 536 O O . ASN A 1 69 ? -16.923 10.797 13.277 1.00 72.25 69 ASN A O 1
ATOM 540 N N . LYS A 1 70 ? -15.443 9.828 11.911 1.00 70.44 70 LYS A N 1
ATOM 541 C CA . LYS A 1 70 ? -15.226 8.706 12.835 1.00 70.44 70 LYS A CA 1
ATOM 542 C C . LYS A 1 70 ? -14.494 9.237 14.074 1.00 70.44 70 LYS A C 1
ATOM 544 O O . LYS A 1 70 ? -13.439 9.849 13.936 1.00 70.44 70 LYS A O 1
ATOM 549 N N . TYR A 1 71 ? -15.040 8.988 15.265 1.00 69.69 71 TYR A N 1
ATOM 550 C CA . TYR A 1 71 ? -14.277 9.147 16.501 1.00 69.69 71 TYR A CA 1
ATOM 551 C C . TYR A 1 71 ? -13.065 8.220 16.401 1.00 69.69 71 TYR A C 1
ATOM 553 O O . TYR A 1 71 ? -13.214 6.995 16.414 1.00 69.69 71 TYR A O 1
ATOM 561 N N . LEU A 1 72 ? -11.885 8.804 16.206 1.00 69.44 72 LEU A N 1
ATOM 562 C CA . LEU A 1 72 ? -10.645 8.081 16.410 1.00 69.44 72 LEU A CA 1
ATOM 563 C C . LEU A 1 72 ? -10.486 7.981 17.927 1.00 69.44 72 LEU A C 1
ATOM 565 O O . LEU A 1 72 ? -10.572 9.017 18.597 1.00 69.44 72 LEU A O 1
ATOM 569 N N . PRO A 1 73 ? -10.329 6.770 18.490 1.00 70.75 73 PRO A N 1
ATOM 570 C CA . PRO A 1 73 ? -9.948 6.672 19.887 1.00 70.75 73 PRO A CA 1
ATOM 571 C C . PRO A 1 73 ? -8.682 7.515 20.098 1.00 70.75 73 PRO A C 1
ATOM 573 O O . PRO A 1 73 ? -7.876 7.622 19.165 1.00 70.75 73 PRO A O 1
ATOM 576 N N . PRO A 1 74 ? -8.510 8.142 21.277 1.00 75.06 74 PRO A N 1
ATOM 577 C CA . PRO A 1 74 ? -7.252 8.800 21.601 1.00 75.06 74 PRO A CA 1
ATOM 578 C C . PRO A 1 74 ? -6.122 7.818 21.309 1.00 75.06 74 PRO A C 1
ATOM 580 O O . PRO A 1 74 ? -6.288 6.618 21.564 1.00 75.06 74 PRO A O 1
ATOM 583 N N . GLU A 1 75 ? -5.035 8.312 20.708 1.00 75.75 75 GLU A N 1
ATOM 584 C CA . GLU A 1 75 ? -3.910 7.447 20.365 1.00 75.75 75 GLU A CA 1
ATOM 585 C C . GLU A 1 75 ? -3.571 6.581 21.581 1.00 75.75 75 GLU A C 1
ATOM 587 O O . GLU A 1 75 ? -3.500 7.106 22.702 1.00 75.75 75 GLU A O 1
ATOM 592 N N . PRO A 1 76 ? -3.448 5.253 21.403 1.00 73.69 76 PRO A N 1
ATOM 593 C CA . PRO A 1 76 ? -3.028 4.410 22.501 1.00 73.69 76 PRO A CA 1
ATOM 594 C C . PRO A 1 76 ? -1.707 4.978 23.011 1.00 73.69 76 PRO A C 1
ATOM 596 O O . PRO A 1 76 ? -0.822 5.279 22.211 1.00 73.69 76 PRO A O 1
ATOM 599 N N . ILE A 1 77 ? -1.592 5.148 24.330 1.00 74.81 77 ILE A N 1
ATOM 600 C CA . ILE A 1 77 ? -0.319 5.497 24.959 1.00 74.81 77 ILE A CA 1
ATOM 601 C C . ILE A 1 77 ? 0.591 4.300 24.699 1.00 74.81 77 ILE A C 1
ATOM 603 O O . ILE A 1 77 ? 0.554 3.302 25.422 1.00 74.81 77 ILE A O 1
ATOM 607 N N . LEU A 1 78 ? 1.320 4.349 23.588 1.00 72.81 78 LEU A N 1
ATOM 608 C CA . LEU A 1 78 ? 2.343 3.374 23.286 1.00 72.81 78 LEU A CA 1
ATOM 609 C C . LEU A 1 78 ? 3.411 3.561 24.370 1.00 72.81 78 LEU A C 1
ATOM 611 O O . LEU A 1 78 ? 3.748 4.710 24.670 1.00 72.81 78 LEU A O 1
ATOM 615 N N . PRO A 1 79 ? 3.931 2.486 24.992 1.00 77.06 79 PRO A N 1
ATOM 616 C CA . PRO A 1 79 ? 5.166 2.630 25.752 1.00 77.06 79 PRO A CA 1
ATOM 617 C C . PRO A 1 79 ? 6.181 3.309 24.834 1.00 77.06 79 PRO A C 1
ATOM 619 O O . PRO A 1 79 ? 6.161 3.031 23.633 1.00 77.06 79 PRO A O 1
ATOM 622 N N . ASP A 1 80 ? 7.024 4.191 25.370 1.00 69.94 80 ASP A N 1
ATOM 623 C CA . ASP A 1 80 ? 8.144 4.744 24.615 1.00 69.94 80 ASP A CA 1
ATOM 624 C C . ASP A 1 80 ? 8.957 3.559 24.084 1.00 69.94 80 ASP A C 1
ATOM 626 O O . ASP A 1 80 ? 9.753 2.947 24.798 1.00 69.94 80 ASP A O 1
ATOM 630 N N . ILE A 1 81 ? 8.687 3.152 22.843 1.00 64.62 81 ILE A N 1
ATOM 631 C CA . ILE A 1 81 ? 9.510 2.181 22.152 1.00 64.62 81 ILE A CA 1
ATOM 632 C C . ILE A 1 81 ? 10.783 2.970 21.926 1.00 64.62 81 ILE A C 1
ATOM 634 O O . ILE A 1 81 ? 10.788 3.890 21.105 1.00 64.62 81 ILE A O 1
ATOM 638 N N . GLU A 1 82 ? 11.828 2.667 22.700 1.00 66.31 82 GLU A N 1
ATOM 639 C CA . GLU A 1 82 ? 13.165 3.168 22.416 1.00 66.31 82 GLU A CA 1
ATOM 640 C C . GLU A 1 82 ? 13.397 2.948 20.924 1.00 66.31 82 GLU A C 1
ATOM 642 O O . GLU A 1 82 ? 13.429 1.806 20.453 1.00 66.31 82 GLU A O 1
ATOM 647 N N . LEU A 1 83 ? 13.453 4.055 20.171 1.00 61.62 83 LEU A N 1
ATOM 648 C CA . LEU A 1 83 ? 13.734 4.031 18.744 1.00 61.62 83 LEU A CA 1
ATOM 649 C C . LEU A 1 83 ? 14.914 3.080 18.557 1.00 61.62 83 LEU A C 1
ATOM 651 O O . LEU A 1 83 ? 15.921 3.264 19.250 1.00 61.62 83 LEU A O 1
ATOM 655 N N . PRO A 1 84 ? 14.793 2.054 17.694 1.00 58.44 84 PRO A N 1
ATOM 656 C CA . PRO A 1 84 ? 15.844 1.067 17.543 1.00 58.44 84 PRO A CA 1
ATOM 657 C C . PRO A 1 84 ? 17.155 1.818 17.340 1.00 58.44 84 PRO A C 1
ATOM 659 O O . PRO A 1 84 ? 17.266 2.650 16.434 1.00 58.44 84 PRO A O 1
ATOM 662 N N . SER A 1 85 ? 18.112 1.590 18.245 1.00 61.31 85 SER A N 1
ATOM 663 C CA . SER A 1 85 ? 19.401 2.276 18.205 1.00 61.31 85 SER A CA 1
ATOM 664 C C . SER A 1 85 ? 20.016 2.116 16.814 1.00 61.31 85 SER A C 1
ATOM 666 O O . SER A 1 85 ? 19.693 1.168 16.093 1.00 61.31 85 SER A O 1
ATOM 668 N N . GLN A 1 86 ? 20.901 3.030 16.401 1.00 62.19 86 GLN A N 1
ATOM 669 C CA . GLN A 1 86 ? 21.501 2.985 15.058 1.00 62.19 86 GLN A CA 1
ATOM 670 C C . GLN A 1 86 ? 22.043 1.585 14.702 1.00 62.19 86 GLN A C 1
ATOM 672 O O . GLN A 1 86 ? 21.961 1.170 13.552 1.00 62.19 86 GLN A O 1
ATOM 677 N N . SER A 1 87 ? 22.481 0.813 15.698 1.00 59.78 87 SER A N 1
ATOM 678 C CA . SER A 1 87 ? 22.873 -0.597 15.621 1.00 59.78 87 SER A CA 1
ATOM 679 C C . SER A 1 87 ? 21.798 -1.529 15.039 1.00 59.78 87 SER A C 1
ATOM 681 O O . SER A 1 87 ? 22.121 -2.383 14.219 1.00 59.78 87 SER A O 1
ATOM 683 N N . PHE A 1 88 ? 20.528 -1.380 15.428 1.00 61.84 88 PHE A N 1
ATOM 684 C CA . PHE A 1 88 ? 19.408 -2.180 14.914 1.00 61.84 88 PHE A CA 1
ATOM 685 C C . PHE A 1 88 ? 19.077 -1.826 13.465 1.00 61.84 88 PHE A C 1
ATOM 687 O O . PHE A 1 88 ? 18.854 -2.723 12.654 1.00 61.84 88 PHE A O 1
ATOM 694 N N . LEU A 1 89 ? 19.126 -0.538 13.109 1.00 58.34 89 LEU A N 1
ATOM 695 C CA . LEU A 1 89 ? 18.996 -0.105 11.715 1.00 58.34 89 LEU A CA 1
ATOM 696 C C . LEU A 1 89 ? 20.158 -0.635 10.860 1.00 58.34 89 LEU A C 1
ATOM 698 O O . LEU A 1 89 ? 19.925 -1.129 9.759 1.00 58.34 89 LEU A O 1
ATOM 702 N N . TYR A 1 90 ? 21.389 -0.628 11.386 1.00 58.66 90 TYR A N 1
ATOM 703 C CA . TYR A 1 90 ? 22.551 -1.251 10.743 1.00 58.66 90 TYR A CA 1
ATOM 704 C C . TYR A 1 90 ? 22.404 -2.771 10.606 1.00 58.66 90 TYR A C 1
ATOM 706 O O . TYR A 1 90 ? 22.817 -3.321 9.588 1.00 58.66 90 TYR A O 1
ATOM 714 N N . LEU A 1 91 ? 21.793 -3.457 11.578 1.00 56.25 91 LEU A N 1
ATOM 715 C CA . LEU A 1 91 ? 21.554 -4.900 11.517 1.00 56.25 91 LEU A CA 1
ATOM 716 C C . LEU A 1 91 ? 20.517 -5.246 10.444 1.00 56.25 91 LEU A C 1
ATOM 718 O O . LEU A 1 91 ? 20.776 -6.116 9.617 1.00 56.25 91 LEU A O 1
ATOM 722 N N . VAL A 1 92 ? 19.389 -4.529 10.397 1.00 65.31 92 VAL A N 1
ATOM 723 C CA . VAL A 1 92 ? 18.376 -4.693 9.340 1.00 65.31 92 VAL A CA 1
ATOM 724 C C . VAL A 1 92 ? 19.001 -4.421 7.966 1.00 65.31 92 VAL A C 1
ATOM 726 O O . VAL A 1 92 ? 18.864 -5.232 7.053 1.00 65.31 92 VAL A O 1
ATOM 729 N N . CYS A 1 93 ? 19.784 -3.348 7.830 1.00 52.06 93 CYS A N 1
ATOM 730 C CA . CYS A 1 93 ? 20.466 -3.005 6.578 1.00 52.06 93 CYS A CA 1
ATOM 731 C C . CYS A 1 93 ? 21.555 -4.034 6.180 1.00 52.06 93 CYS A C 1
ATOM 733 O O . CYS A 1 93 ? 21.723 -4.351 5.000 1.00 52.06 93 CYS A O 1
ATOM 735 N N . SER A 1 94 ? 22.264 -4.614 7.156 1.00 55.75 94 SER A N 1
ATOM 736 C CA . SER A 1 94 ? 23.276 -5.665 6.954 1.00 55.75 94 SER A CA 1
ATOM 737 C C . SER A 1 94 ? 22.655 -7.002 6.536 1.00 55.75 94 SER A C 1
ATOM 739 O O . SER A 1 94 ? 23.158 -7.656 5.624 1.00 55.75 94 SER A O 1
ATOM 741 N N . GLN A 1 95 ? 21.513 -7.376 7.120 1.00 56.47 95 GLN A N 1
ATOM 742 C CA . GLN A 1 95 ? 20.777 -8.588 6.742 1.00 56.47 95 GLN A CA 1
ATOM 743 C C . GLN A 1 95 ? 20.195 -8.474 5.322 1.00 56.47 95 GLN A C 1
ATOM 745 O O . GLN A 1 95 ? 20.317 -9.410 4.532 1.00 56.47 95 GLN A O 1
ATOM 750 N N . PHE A 1 96 ? 19.681 -7.300 4.934 1.00 55.41 96 PHE A N 1
ATOM 751 C CA . PHE A 1 96 ? 19.295 -7.026 3.540 1.00 55.41 96 PHE A CA 1
ATOM 752 C C . PHE A 1 96 ? 20.497 -7.042 2.573 1.00 55.41 96 PHE A C 1
ATOM 754 O O . PHE A 1 96 ? 20.357 -7.472 1.429 1.00 55.41 96 PHE A O 1
ATOM 761 N N . SER A 1 97 ? 21.692 -6.648 3.030 1.00 53.50 97 SER A N 1
ATOM 762 C CA . SER A 1 97 ? 22.940 -6.732 2.247 1.00 53.50 97 SER A CA 1
ATOM 763 C C . SER A 1 97 ? 23.504 -8.156 2.131 1.00 53.50 97 SER A C 1
ATOM 765 O O . SER A 1 97 ? 24.318 -8.423 1.245 1.00 53.50 97 SER A O 1
ATOM 767 N N . LEU A 1 98 ? 23.103 -9.079 3.012 1.00 48.09 98 LEU A N 1
ATOM 768 C CA . LEU A 1 98 ? 23.408 -10.508 2.885 1.00 48.09 98 LEU A CA 1
ATOM 769 C C . LEU A 1 98 ? 22.495 -11.177 1.849 1.00 48.09 98 LEU A C 1
ATOM 771 O O . LEU A 1 98 ? 22.960 -12.003 1.070 1.00 48.09 98 LEU A O 1
ATOM 775 N N . LEU A 1 99 ? 21.224 -10.771 1.784 1.00 46.31 99 LEU A N 1
ATOM 776 C CA . LEU A 1 99 ? 20.249 -11.269 0.806 1.00 46.31 99 LEU A CA 1
ATOM 777 C C . LEU A 1 99 ? 20.617 -10.925 -0.648 1.00 46.31 99 LEU A C 1
ATOM 779 O O . LEU A 1 99 ? 20.355 -11.726 -1.539 1.00 46.31 99 LEU A O 1
ATOM 783 N N . THR A 1 100 ? 21.298 -9.802 -0.902 1.00 50.19 100 THR A N 1
ATOM 784 C CA . THR A 1 100 ? 21.806 -9.457 -2.248 1.00 50.19 100 THR A CA 1
ATOM 785 C C . THR A 1 100 ? 23.104 -10.176 -2.629 1.00 50.19 100 THR A C 1
ATOM 787 O O . THR A 1 100 ? 23.538 -10.076 -3.774 1.00 50.19 100 THR A O 1
ATOM 790 N N . LYS A 1 101 ? 23.729 -10.910 -1.697 1.00 51.06 101 LYS A N 1
ATOM 791 C CA . LYS A 1 101 ? 24.941 -11.716 -1.932 1.00 51.06 101 LYS A CA 1
ATOM 792 C C . LYS A 1 101 ? 24.658 -13.214 -2.110 1.00 51.06 101 LYS A C 1
ATOM 794 O O . LYS A 1 101 ? 25.602 -13.969 -2.318 1.00 51.06 101 LYS A O 1
ATOM 799 N N . ILE A 1 102 ? 23.394 -13.647 -2.016 1.00 44.28 102 ILE A N 1
ATOM 800 C CA . ILE A 1 102 ? 22.986 -15.065 -2.118 1.00 44.28 102 ILE A CA 1
ATOM 801 C C . ILE A 1 102 ? 22.146 -15.339 -3.388 1.00 44.28 102 ILE A C 1
ATOM 803 O O . ILE A 1 102 ? 21.574 -16.412 -3.545 1.00 44.28 102 ILE A O 1
ATOM 807 N N . THR A 1 103 ? 22.103 -14.421 -4.354 1.00 35.75 103 THR A N 1
ATOM 808 C CA . THR A 1 103 ? 21.611 -14.740 -5.705 1.00 35.75 103 THR A CA 1
ATOM 809 C C . THR A 1 103 ? 22.801 -14.848 -6.661 1.00 35.75 103 THR A C 1
ATOM 811 O O . THR A 1 103 ? 23.627 -13.933 -6.639 1.00 35.75 103 THR A O 1
ATOM 814 N N . PRO A 1 104 ? 22.928 -15.940 -7.440 1.00 43.66 104 PRO A N 1
ATOM 815 C CA . PRO A 1 104 ? 23.987 -16.090 -8.438 1.00 43.66 104 PRO A CA 1
ATOM 816 C C . PRO A 1 104 ? 23.882 -15.049 -9.559 1.00 43.66 104 PRO A C 1
ATOM 818 O O . PRO A 1 104 ? 22.749 -14.598 -9.850 1.00 43.66 104 PRO A O 1
#

Radius of gyration: 18.87 Å; chains: 1; bounding box: 48×28×57 Å

pLDDT: mean 73.88, std 17.17, range [35.75, 95.62]

Foldseek 3Di:
DDDPPPPPPLDDDPVLVVVLVVLVVLPDAADPDPPASSDPDDDSPPPDDDHDPVSVVRNCVSPNDDDVPDPDDDPPPDPPPPPPPVVVVVVVVVVVVVVVVPDD

Sequence (104 aa):
MAASLVIKPEFRNLVSVATHELGHSMGLGHSEVSTAIMFPYYLSTWKRVQLDDDDIRGMQKLYGAAKPNKYLPPEPILPDIELPSQSFLYLVCSQFSLLTKITP